Protein AF-L1J344-F1 (afdb_monomer)

Organism: Guillardia theta (strain CCMP2712) (NCBI:txid905079)

Solvent-accessible surface area (backbone atoms only — not comparable to full-atom values): 8219 Å² total; per-residue (Å²): 120,67,66,66,52,52,54,51,51,50,53,50,50,53,50,49,53,51,52,51,54,51,49,51,52,59,55,47,50,47,55,64,52,53,49,93,68,76,55,72,88,52,54,84,76,50,54,73,70,54,52,52,51,52,54,54,49,49,53,52,51,50,54,50,27,61,75,70,73,47,77,80,53,57,80,90,65,82,80,90,56,69,63,43,78,48,71,35,85,59,71,72,42,82,40,84,48,98,93,44,78,44,75,43,42,59,72,40,75,47,81,43,49,40,86,75,51,47,64,62,60,53,70,48,78,77,77,77,78,76,79,85,127

pLDDT: mean 85.21, std 11.21, range [50.75, 98.12]

InterPro domains:
  IPR005339 GINS complex, subunit Psf1 [PTHR12914] (3-123)
  IPR005339 GINS complex, subunit Psf1 [cd11710] (1-69)
  IPR021151 GINS subunit, domain A [PF05916] (3-68)
  IPR036224 GINS, helical bundle-like domain superfamily [SSF158573] (3-80)
  IPR056783 DNA replication complex GINS protein PSF1, C-terminal domain [PF24997] (84-124)
  IPR056783 DNA replication complex GINS protein PSF1, C-terminal domain [cd21696] (82-123)

Secondary structure (DSSP, 8-state):
-HHHHHHHHHHHHHHHHHHHHHHHHHHHHHHHH-SSPPPHHHHTTS-HHHHHHHHHHHHHHHHHHHHHTS-TTS-SSPPS-SEEEEE-SS--EEEEETTEEEEE-TT-EEEEEHHHHHHHHHHSPPPPPPPP-

Mean predicted aligned error: 8.28 Å

Foldseek 3Di:
DVVVVVVVVVVVVVVCVVVVVVLVVLVVCCLLLVDLDDDPVCVVVDDPVSVVSSNVVSVVQVVVCVVVVHRPSFDPDDDPDQKDKDFAQDFPAWDQAPVGIDGRHHRDIDIHGCVRCVSVVSVDDPPDPDPDD

Sequence (133 aa):
LSLRHNCIERNKQCAIAYLKYRAEQILKLRWESGACEIPAYLQDRLHQNEIALAQQYDTMLTSYMTSLGHNLTLDLEPPSSTMITVRVLEDYGEFVTMDGTVNLTRNSTHHLRRAEVQHLIRQVEPPPPAPCR

Structure (mmCIF, N/CA/C/O backbone):
data_AF-L1J344-F1
#
_entry.id   AF-L1J344-F1
#
loop_
_atom_site.group_PDB
_atom_site.id
_atom_site.type_symbol
_atom_site.label_atom_id
_atom_site.label_alt_id
_atom_site.label_comp_id
_atom_site.label_asym_id
_atom_site.label_entity_id
_atom_site.label_seq_id
_atom_site.pdbx_PDB_ins_code
_atom_site.Cartn_x
_atom_site.Cartn_y
_atom_site.Cartn_z
_atom_site.occupancy
_atom_site.B_iso_or_equiv
_atom_site.auth_seq_id
_atom_site.auth_comp_id
_atom_site.auth_asym_id
_atom_site.auth_atom_id
_atom_site.pdbx_PDB_model_num
ATOM 1 N N . LEU A 1 1 ? -28.068 1.339 36.226 1.00 62.44 1 LEU A N 1
ATOM 2 C CA . LEU A 1 1 ? -26.760 1.942 35.855 1.00 62.44 1 LEU A CA 1
ATOM 3 C C . LEU A 1 1 ? -25.899 1.024 34.970 1.00 62.44 1 LEU A C 1
ATOM 5 O O . LEU A 1 1 ? -25.316 1.528 34.022 1.00 62.44 1 LEU A O 1
ATOM 9 N N . SER A 1 2 ? -25.897 -0.300 35.188 1.00 85.19 2 SER A N 1
ATOM 10 C CA . SER A 1 2 ? -25.139 -1.291 34.387 1.00 85.19 2 SER A CA 1
ATOM 11 C C . SER A 1 2 ? -25.502 -1.354 32.883 1.00 85.19 2 SER A C 1
ATOM 13 O O . SER A 1 2 ? -24.609 -1.388 32.043 1.00 85.19 2 SER A O 1
ATOM 15 N N . LEU A 1 3 ? -26.789 -1.271 32.506 1.00 92.25 3 LEU A N 1
ATOM 16 C CA . LEU A 1 3 ? -27.201 -1.424 31.097 1.00 92.25 3 LEU A CA 1
ATOM 17 C C . LEU A 1 3 ? -26.610 -0.353 30.163 1.00 92.25 3 LEU A C 1
ATOM 19 O O . LEU A 1 3 ? -26.038 -0.687 29.131 1.00 92.25 3 LEU A O 1
ATOM 23 N N . ARG A 1 4 ? -26.697 0.932 30.539 1.00 95.00 4 ARG A N 1
ATOM 24 C CA . ARG A 1 4 ? -26.143 2.040 29.737 1.00 95.00 4 ARG A CA 1
ATOM 25 C C . ARG A 1 4 ? -24.633 1.895 29.552 1.00 95.00 4 ARG A C 1
ATOM 27 O O . ARG A 1 4 ? -24.133 2.144 28.461 1.00 95.00 4 ARG A O 1
ATOM 34 N N . HIS A 1 5 ? -23.932 1.492 30.609 1.00 95.19 5 HIS A N 1
ATOM 35 C CA . HIS A 1 5 ? -22.498 1.239 30.560 1.00 95.19 5 HIS A CA 1
ATOM 36 C C . HIS A 1 5 ? -22.167 0.121 29.557 1.00 95.19 5 HIS A C 1
ATOM 38 O O . HIS A 1 5 ? -21.403 0.360 28.626 1.00 95.19 5 HIS A O 1
ATOM 44 N N . ASN A 1 6 ? -22.842 -1.030 29.651 1.00 95.81 6 ASN A N 1
ATOM 45 C CA . ASN A 1 6 ? -22.641 -2.160 28.736 1.00 95.81 6 ASN A CA 1
ATOM 46 C C . ASN A 1 6 ? -22.957 -1.814 27.270 1.00 95.81 6 ASN A C 1
ATOM 48 O O . ASN A 1 6 ? -22.237 -2.232 26.365 1.00 95.81 6 ASN A O 1
ATOM 52 N N . CYS A 1 7 ? -24.008 -1.029 27.011 1.00 96.25 7 CYS A N 1
ATOM 53 C CA . CYS A 1 7 ? -24.328 -0.577 25.654 1.00 96.25 7 CYS A CA 1
ATOM 54 C C . CYS A 1 7 ? -23.214 0.304 25.066 1.00 96.25 7 CYS A C 1
ATOM 56 O O . CYS A 1 7 ? -22.844 0.132 23.905 1.00 96.25 7 CYS A O 1
ATOM 58 N N . ILE A 1 8 ? -22.655 1.222 25.863 1.00 96.50 8 ILE A N 1
ATOM 59 C CA . ILE A 1 8 ? -21.536 2.072 25.433 1.00 96.50 8 ILE A CA 1
ATOM 60 C C . ILE A 1 8 ? -20.293 1.220 25.168 1.00 96.50 8 ILE A C 1
ATOM 62 O O . ILE A 1 8 ? -19.635 1.412 24.147 1.00 96.50 8 ILE A O 1
ATOM 66 N N . GLU A 1 9 ? -19.985 0.260 26.042 1.00 96.50 9 GLU A N 1
ATOM 67 C CA . GLU A 1 9 ? -18.848 -0.640 25.844 1.00 96.50 9 GLU A CA 1
ATOM 68 C C . GLU A 1 9 ? -18.974 -1.457 24.560 1.00 96.50 9 GLU A C 1
ATOM 70 O O . GLU A 1 9 ? -18.013 -1.544 23.794 1.00 96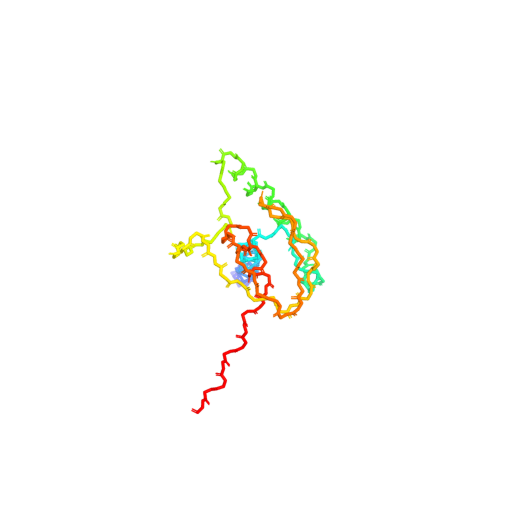.50 9 GLU A O 1
ATOM 75 N N . ARG A 1 10 ? -20.167 -1.987 24.272 1.00 96.56 10 ARG A N 1
ATOM 76 C CA . ARG A 1 10 ? -20.419 -2.735 23.039 1.00 96.56 10 ARG A CA 1
ATOM 77 C C . ARG A 1 10 ? -20.257 -1.861 21.798 1.00 96.56 10 ARG A C 1
ATOM 79 O O . ARG A 1 10 ? -19.571 -2.265 20.863 1.00 96.56 10 ARG A O 1
ATOM 86 N N . ASN A 1 11 ? -20.811 -0.648 21.804 1.00 97.75 11 ASN A N 1
ATOM 87 C CA . ASN A 1 11 ? -20.644 0.290 20.691 1.00 97.75 11 ASN A CA 1
ATOM 88 C C . ASN A 1 11 ? -19.169 0.657 20.479 1.00 97.75 11 ASN A C 1
ATOM 90 O O . ASN A 1 11 ? -18.695 0.664 19.344 1.00 97.75 11 ASN A O 1
ATOM 94 N N . LYS A 1 12 ? -18.425 0.895 21.568 1.00 97.94 12 LYS A N 1
ATOM 95 C CA . LYS A 1 12 ? -16.980 1.159 21.535 1.00 97.94 12 LYS A CA 1
ATOM 96 C C . LYS A 1 12 ? -16.221 -0.006 20.897 1.00 97.94 12 LYS A C 1
ATOM 98 O O . LYS A 1 12 ? -15.404 0.216 20.011 1.00 97.94 12 LYS A O 1
ATOM 103 N N . GLN A 1 13 ? -16.498 -1.239 21.319 1.00 97.69 13 GLN A N 1
ATOM 104 C CA . GLN A 1 13 ? -15.850 -2.434 20.773 1.00 97.69 13 GLN A CA 1
ATOM 105 C C . GLN A 1 13 ? -16.129 -2.600 19.276 1.00 97.69 13 GLN A C 1
ATOM 107 O O . GLN A 1 13 ? -15.193 -2.811 18.509 1.00 97.69 13 GLN A O 1
ATOM 112 N N . CYS A 1 14 ? -17.386 -2.450 18.848 1.00 97.56 14 CYS A N 1
ATOM 113 C CA . CYS A 1 14 ? -17.751 -2.537 17.434 1.00 97.56 14 CYS A CA 1
ATOM 114 C C . CYS A 1 14 ? -17.066 -1.448 16.593 1.00 97.56 14 CYS A C 1
ATOM 116 O O . CYS A 1 14 ? -16.532 -1.750 15.527 1.00 97.56 14 CYS A O 1
ATOM 118 N N . ALA A 1 15 ? -17.024 -0.205 17.086 1.00 97.62 15 ALA A N 1
ATOM 119 C CA . ALA A 1 15 ? -16.362 0.900 16.397 1.00 97.62 15 ALA A CA 1
ATOM 120 C C . ALA A 1 15 ? -14.848 0.673 16.264 1.00 97.62 15 ALA A C 1
ATOM 122 O O . ALA A 1 15 ? -14.297 0.830 15.177 1.00 97.62 15 ALA A O 1
ATOM 123 N N . ILE A 1 16 ? -14.178 0.250 17.342 1.00 97.75 16 ILE A N 1
ATOM 124 C CA . ILE A 1 16 ? -12.738 -0.048 17.320 1.00 97.75 16 ILE A CA 1
ATOM 125 C C . ILE A 1 16 ? -12.438 -1.213 16.376 1.00 97.75 16 ILE A C 1
ATOM 127 O O . ILE A 1 16 ? -11.489 -1.128 15.604 1.00 97.75 16 ILE A O 1
ATOM 131 N N . ALA A 1 17 ? -13.239 -2.281 16.409 1.00 98.12 17 ALA A N 1
ATOM 132 C CA . ALA A 1 17 ? -13.048 -3.432 15.531 1.00 98.12 17 ALA A CA 1
ATOM 133 C C . ALA A 1 17 ? -13.140 -3.031 14.051 1.00 98.12 17 ALA A C 1
ATOM 135 O O . ALA A 1 17 ? -12.270 -3.399 13.264 1.00 98.12 17 ALA A O 1
ATOM 136 N N . TYR A 1 18 ? -14.145 -2.224 13.692 1.00 96.62 18 TYR A N 1
ATOM 137 C CA . TYR A 1 18 ? -14.292 -1.700 12.336 1.00 96.62 18 TYR A CA 1
ATOM 138 C C . TYR A 1 18 ? -13.109 -0.814 11.930 1.00 96.62 18 TYR A C 1
ATOM 140 O O . TYR A 1 18 ? -12.512 -1.039 10.880 1.00 96.62 18 TYR A O 1
ATOM 148 N N . LEU A 1 19 ? -12.742 0.163 12.766 1.00 96.38 19 LEU A N 1
ATOM 149 C CA . LEU A 1 19 ? -11.643 1.087 12.471 1.00 96.38 19 LEU A CA 1
ATOM 150 C C . LEU A 1 19 ? -10.304 0.358 12.338 1.00 96.38 19 LEU A C 1
ATOM 152 O O . LEU A 1 19 ? -9.542 0.652 11.423 1.00 96.38 19 LEU A O 1
ATOM 156 N N . LYS A 1 20 ? -10.039 -0.623 13.208 1.00 96.44 20 LYS A N 1
ATOM 157 C CA . LYS A 1 20 ? -8.838 -1.457 13.136 1.00 96.44 20 LYS A CA 1
ATOM 158 C C . LYS A 1 20 ? -8.798 -2.246 11.830 1.00 96.44 20 LYS A C 1
ATOM 160 O O . LYS A 1 20 ? -7.811 -2.154 11.112 1.00 96.44 20 LYS A O 1
ATOM 165 N N . TYR A 1 21 ? -9.870 -2.972 11.511 1.00 96.44 21 TYR A N 1
ATOM 166 C CA . TYR A 1 21 ? -9.943 -3.751 10.275 1.00 96.44 21 TYR A CA 1
ATOM 167 C C . TYR A 1 21 ? -9.747 -2.863 9.044 1.00 96.44 21 TYR A C 1
ATOM 169 O O . TYR A 1 21 ? -8.984 -3.189 8.139 1.00 96.44 21 TYR A O 1
ATOM 177 N N . ARG A 1 22 ? -10.404 -1.701 9.026 1.00 94.19 22 ARG A N 1
ATOM 178 C CA . ARG A 1 22 ? -10.293 -0.745 7.928 1.00 94.19 22 ARG A CA 1
ATOM 179 C C . ARG A 1 22 ? -8.873 -0.194 7.785 1.00 94.19 22 ARG A C 1
ATOM 181 O O . ARG A 1 22 ? -8.366 -0.157 6.668 1.00 94.19 22 ARG A O 1
ATOM 188 N N . ALA A 1 23 ? -8.212 0.155 8.889 1.00 93.62 23 ALA A N 1
ATOM 189 C CA . ALA A 1 23 ? -6.808 0.558 8.877 1.00 93.62 23 ALA A CA 1
ATOM 190 C C . ALA A 1 23 ? -5.899 -0.565 8.352 1.00 93.62 23 ALA A C 1
ATOM 192 O O . ALA A 1 23 ? -5.057 -0.310 7.500 1.00 93.62 23 ALA A O 1
ATOM 193 N N . GLU A 1 24 ? -6.104 -1.813 8.782 1.00 94.50 24 GLU A N 1
ATOM 194 C CA . GLU A 1 24 ? -5.347 -2.968 8.280 1.00 94.50 24 GLU A CA 1
ATOM 195 C C . GLU A 1 24 ? -5.499 -3.144 6.764 1.00 94.50 24 GLU A C 1
ATOM 197 O O . GLU A 1 24 ? -4.503 -3.381 6.088 1.00 94.50 24 GLU A O 1
ATOM 202 N N . GLN A 1 25 ? -6.705 -2.965 6.208 1.00 91.38 25 GLN A N 1
ATOM 203 C CA . GLN A 1 25 ? -6.907 -3.009 4.754 1.00 91.38 25 GLN A CA 1
ATOM 204 C C . GLN A 1 25 ? -6.159 -1.882 4.033 1.00 91.38 25 GLN A C 1
ATOM 206 O O . GLN A 1 25 ? -5.516 -2.129 3.017 1.00 91.38 25 GLN A O 1
ATOM 211 N N . ILE A 1 26 ? -6.189 -0.659 4.569 1.00 89.81 26 ILE A N 1
ATOM 212 C CA . ILE A 1 26 ? -5.464 0.482 3.990 1.00 89.81 26 ILE A CA 1
ATOM 213 C C . ILE A 1 26 ? -3.956 0.220 3.985 1.00 89.81 26 ILE A C 1
ATOM 215 O O . ILE A 1 26 ? -3.286 0.451 2.981 1.00 89.81 26 ILE A O 1
ATOM 219 N N . LEU A 1 27 ? -3.419 -0.303 5.087 1.00 89.94 27 LEU A N 1
ATOM 220 C CA . LEU A 1 27 ? -2.007 -0.659 5.176 1.00 89.94 27 LEU A CA 1
ATOM 221 C C . LEU A 1 27 ? -1.658 -1.821 4.243 1.00 89.94 27 LEU A C 1
ATOM 223 O O . LEU A 1 27 ? -0.595 -1.812 3.635 1.00 89.94 27 LEU A O 1
ATOM 227 N N . LYS A 1 28 ? -2.552 -2.798 4.075 1.00 88.50 28 LYS A N 1
ATOM 228 C CA . LYS A 1 28 ? -2.361 -3.919 3.149 1.00 88.50 28 LYS A CA 1
ATOM 229 C C . LYS A 1 28 ? -2.189 -3.445 1.703 1.00 88.50 28 LYS A C 1
ATOM 231 O O . LYS A 1 28 ? -1.275 -3.917 1.032 1.00 88.50 28 LYS A O 1
ATOM 236 N N . LEU A 1 29 ? -2.973 -2.452 1.268 1.00 84.50 29 LEU A N 1
ATOM 237 C CA . LEU A 1 29 ? -2.846 -1.855 -0.071 1.00 84.50 29 LEU A CA 1
ATOM 238 C C . LEU A 1 29 ? -1.428 -1.338 -0.341 1.00 84.50 29 LEU A C 1
ATOM 240 O O . LEU A 1 29 ? -0.922 -1.471 -1.453 1.00 84.50 29 LEU A O 1
ATOM 244 N N . ARG A 1 30 ? -0.755 -0.791 0.680 1.00 84.81 30 ARG A N 1
ATOM 245 C CA . ARG A 1 30 ? 0.626 -0.307 0.550 1.00 84.81 30 ARG A CA 1
ATOM 246 C C . ARG A 1 30 ? 1.611 -1.423 0.186 1.00 84.81 30 ARG A C 1
ATOM 248 O O . ARG A 1 30 ? 2.563 -1.173 -0.558 1.00 84.81 30 ARG A O 1
ATOM 255 N N . TRP A 1 31 ? 1.391 -2.624 0.716 1.00 84.56 31 TRP A N 1
ATOM 256 C CA . TRP A 1 31 ? 2.231 -3.801 0.481 1.00 84.56 31 TRP A CA 1
ATOM 257 C C . TRP A 1 31 ? 1.893 -4.509 -0.834 1.00 84.56 31 TRP A C 1
ATOM 259 O O . TRP A 1 31 ? 2.797 -5.019 -1.490 1.00 84.56 31 TRP A O 1
ATOM 269 N N . GLU A 1 32 ? 0.625 -4.494 -1.249 1.00 81.06 32 GLU A N 1
ATOM 270 C CA . GLU A 1 32 ? 0.172 -5.091 -2.512 1.00 81.06 32 GLU A CA 1
ATOM 271 C C . GLU A 1 32 ? 0.610 -4.259 -3.726 1.00 81.06 32 GLU A C 1
ATOM 273 O O . GLU A 1 32 ? 1.238 -4.780 -4.647 1.00 81.06 32 GLU A O 1
ATOM 278 N N . SER A 1 33 ? 0.360 -2.947 -3.701 1.00 72.44 33 SER A N 1
ATOM 279 C CA . SER A 1 33 ? 0.640 -2.067 -4.842 1.00 72.44 33 SER A CA 1
ATOM 280 C C . SER A 1 33 ? 2.130 -1.771 -5.028 1.00 72.44 33 SER A C 1
ATOM 282 O O . SER A 1 33 ? 2.545 -1.355 -6.107 1.00 72.44 33 SER A O 1
ATOM 284 N N . GLY A 1 34 ? 2.959 -1.940 -3.988 1.00 65.94 34 GLY A N 1
ATOM 285 C CA . GLY A 1 34 ? 4.402 -1.647 -4.000 1.00 65.94 34 GLY A CA 1
ATOM 286 C C . GLY A 1 34 ? 4.759 -0.154 -4.110 1.00 65.94 34 GLY A C 1
ATOM 287 O O . GLY A 1 34 ? 5.769 0.268 -3.539 1.00 65.94 34 GLY A O 1
ATOM 288 N N . ALA A 1 35 ? 3.914 0.646 -4.763 1.00 62.00 35 ALA A N 1
ATOM 289 C CA . ALA A 1 35 ? 4.009 2.090 -4.918 1.00 62.00 35 ALA A CA 1
ATOM 290 C C . ALA A 1 35 ? 3.378 2.860 -3.741 1.00 62.00 35 ALA A C 1
ATOM 292 O O . ALA A 1 35 ? 2.488 2.371 -3.046 1.00 62.00 35 ALA A O 1
ATOM 293 N N . CYS A 1 36 ? 3.882 4.078 -3.536 1.00 54.56 36 CYS A N 1
ATOM 294 C CA . CYS A 1 36 ? 3.509 5.023 -2.478 1.00 54.56 36 CYS A CA 1
ATOM 295 C C . CYS A 1 36 ? 2.069 5.566 -2.624 1.00 54.56 36 CYS A C 1
ATOM 297 O O . CYS A 1 36 ? 1.479 6.042 -1.656 1.00 54.56 36 CYS A O 1
ATOM 299 N N . GLU A 1 37 ? 1.466 5.467 -3.810 1.00 65.56 37 GLU A N 1
ATOM 300 C CA . GLU A 1 37 ? 0.218 6.168 -4.102 1.00 65.56 37 GLU A CA 1
ATOM 301 C C . GLU A 1 37 ? -1.007 5.260 -4.004 1.00 65.56 37 GLU A C 1
ATOM 303 O O . GLU A 1 37 ? -1.129 4.232 -4.672 1.00 65.56 37 GLU A O 1
ATOM 308 N N . ILE A 1 38 ? -1.953 5.682 -3.164 1.00 74.19 38 ILE A N 1
ATOM 309 C CA . ILE A 1 38 ? -3.300 5.124 -3.131 1.00 74.19 38 ILE A CA 1
ATOM 310 C C . ILE A 1 38 ? -3.950 5.408 -4.494 1.00 74.19 38 ILE A C 1
ATOM 312 O O . ILE A 1 38 ? -4.028 6.583 -4.875 1.00 74.19 38 ILE A O 1
ATOM 316 N N . PRO A 1 39 ? -4.462 4.389 -5.208 1.00 77.25 39 PRO A N 1
ATOM 317 C CA . PRO A 1 39 ? -5.097 4.588 -6.503 1.00 77.25 39 PRO A CA 1
ATOM 318 C C . PRO A 1 39 ? -6.206 5.642 -6.449 1.00 77.25 39 PRO A C 1
ATOM 320 O O . PRO A 1 39 ? -7.001 5.652 -5.508 1.00 77.25 39 PRO A O 1
ATOM 323 N N . ALA A 1 40 ? -6.300 6.492 -7.475 1.00 77.06 40 ALA A N 1
ATOM 324 C CA 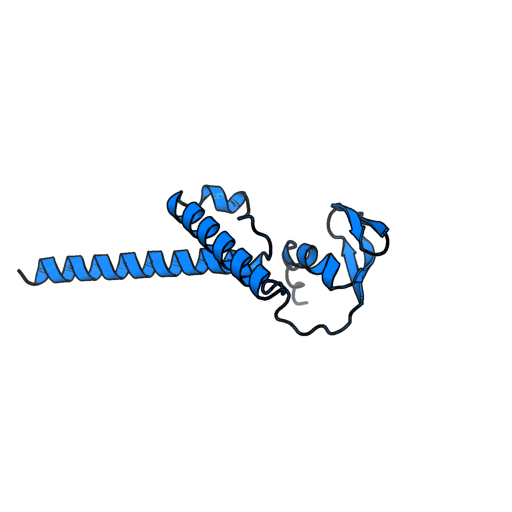. ALA A 1 40 ? -7.253 7.608 -7.513 1.00 77.06 40 ALA A CA 1
ATOM 325 C C . ALA A 1 40 ? -8.705 7.169 -7.237 1.00 77.06 40 ALA A C 1
ATOM 327 O O . ALA A 1 40 ? -9.417 7.820 -6.482 1.00 77.06 40 ALA A O 1
ATOM 328 N 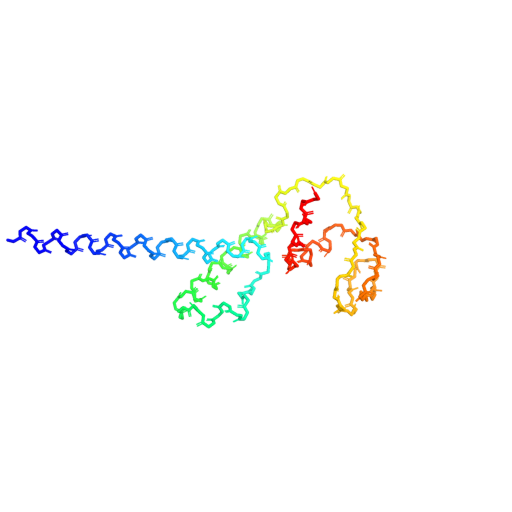N . TYR A 1 41 ? -9.114 6.000 -7.746 1.00 79.19 41 TYR A N 1
ATOM 329 C CA . TYR A 1 41 ? -10.459 5.452 -7.527 1.00 79.19 41 TYR A CA 1
ATOM 330 C C . TYR A 1 41 ? -10.761 5.077 -6.061 1.00 79.19 41 TYR A C 1
ATOM 332 O O . TYR A 1 41 ? -11.928 4.935 -5.685 1.00 79.19 41 TYR A O 1
ATOM 340 N N . LEU A 1 42 ? -9.733 4.886 -5.227 1.00 80.88 42 LEU A N 1
ATOM 341 C CA . LEU A 1 42 ? -9.880 4.642 -3.790 1.00 80.88 42 LEU A CA 1
ATOM 342 C C . LEU A 1 42 ? -9.838 5.932 -2.976 1.00 80.88 42 LEU A C 1
ATOM 344 O O . LEU A 1 42 ? -10.420 5.950 -1.892 1.00 80.88 42 LEU A O 1
ATOM 348 N N . GLN A 1 43 ? -9.198 6.992 -3.479 1.00 80.69 43 GLN A N 1
ATOM 349 C CA . GLN A 1 43 ? -9.063 8.263 -2.759 1.00 80.69 43 GLN A CA 1
ATOM 350 C C . GLN A 1 43 ? -10.432 8.857 -2.404 1.00 80.69 43 GLN A C 1
ATOM 352 O O . GLN A 1 43 ? -10.641 9.249 -1.259 1.00 80.69 43 GLN A O 1
ATOM 357 N N . ASP A 1 44 ? -11.402 8.780 -3.319 1.00 85.75 44 ASP A N 1
ATOM 358 C CA . ASP A 1 44 ? -12.780 9.245 -3.090 1.00 85.75 44 ASP A CA 1
ATOM 359 C C . ASP A 1 44 ? -13.527 8.456 -1.997 1.00 85.75 44 ASP A C 1
ATOM 361 O O . ASP A 1 44 ? -14.539 8.910 -1.462 1.00 85.75 44 ASP A O 1
ATOM 365 N N . ARG A 1 45 ? -13.051 7.251 -1.657 1.00 86.94 45 ARG A N 1
ATOM 366 C CA . ARG A 1 45 ? -13.667 6.354 -0.664 1.00 86.94 45 ARG A CA 1
ATOM 367 C C . ARG A 1 45 ? -12.980 6.400 0.702 1.00 86.94 45 ARG A C 1
ATOM 369 O O . ARG A 1 45 ? -13.406 5.679 1.615 1.00 86.94 45 ARG A O 1
ATOM 376 N N . LEU A 1 46 ? -11.920 7.193 0.842 1.00 88.81 46 LEU A N 1
ATOM 377 C CA . LEU A 1 46 ? -11.119 7.322 2.056 1.00 88.81 46 LEU A CA 1
ATOM 378 C C . LEU A 1 46 ? -11.448 8.621 2.780 1.00 88.81 46 LEU A C 1
ATOM 380 O O . LEU A 1 46 ? -11.575 9.686 2.182 1.00 88.81 46 LEU A O 1
ATOM 384 N N . HIS A 1 47 ? -11.552 8.541 4.103 1.00 92.25 47 HIS A N 1
ATOM 385 C CA . HIS A 1 47 ? -11.672 9.746 4.913 1.00 92.25 47 HIS A CA 1
ATOM 386 C C . HIS A 1 47 ? -10.308 10.453 5.023 1.00 92.25 47 HIS A C 1
ATOM 388 O O . HIS A 1 47 ? -9.265 9.804 5.006 1.00 92.25 47 HIS A O 1
ATOM 394 N N . GLN A 1 48 ? -10.284 11.772 5.233 1.00 91.62 48 GLN A N 1
ATOM 395 C CA . GLN A 1 48 ? -9.035 12.552 5.348 1.00 91.62 48 GLN A CA 1
ATOM 396 C C . GLN A 1 48 ? -8.065 11.990 6.405 1.00 91.62 48 GLN A C 1
ATOM 398 O O . GLN A 1 48 ? -6.862 11.906 6.177 1.00 91.62 48 GLN A O 1
ATOM 403 N N . ASN A 1 49 ? -8.597 11.528 7.540 1.00 92.69 49 ASN A N 1
ATOM 404 C CA . ASN A 1 49 ? -7.807 10.888 8.602 1.00 92.69 49 ASN A CA 1
ATOM 405 C C . ASN A 1 49 ? -7.138 9.579 8.152 1.00 92.69 49 ASN A C 1
ATOM 407 O O . ASN A 1 49 ? -6.063 9.239 8.633 1.00 92.69 49 ASN A O 1
ATOM 411 N N . GLU A 1 50 ? -7.773 8.839 7.246 1.00 92.44 50 GLU A N 1
ATOM 412 C CA . GLU A 1 50 ? -7.250 7.580 6.709 1.00 92.44 50 GLU A CA 1
ATOM 413 C C . GLU A 1 50 ? -6.130 7.839 5.707 1.00 92.44 50 GLU A C 1
ATOM 415 O O . GLU A 1 50 ? -5.113 7.150 5.725 1.00 92.44 50 GLU A O 1
ATOM 420 N N . ILE A 1 51 ? -6.284 8.888 4.896 1.00 90.31 51 ILE A N 1
ATOM 421 C CA . ILE A 1 51 ? -5.237 9.375 3.993 1.00 90.31 51 ILE A CA 1
ATOM 422 C C . ILE A 1 51 ? -4.013 9.811 4.807 1.00 90.31 51 ILE A C 1
ATOM 424 O O . ILE A 1 51 ? -2.899 9.379 4.521 1.00 90.31 51 ILE A O 1
ATOM 428 N N . ALA A 1 52 ? -4.216 10.596 5.869 1.00 92.25 52 ALA A N 1
ATOM 429 C CA . ALA A 1 52 ? -3.135 11.015 6.759 1.00 92.25 52 ALA A CA 1
ATOM 430 C C . ALA A 1 52 ? -2.439 9.818 7.437 1.00 92.25 52 ALA A C 1
ATOM 432 O O . ALA A 1 52 ? -1.212 9.793 7.530 1.00 92.25 52 ALA A O 1
ATOM 433 N N . LEU A 1 53 ? -3.200 8.805 7.869 1.00 91.94 53 LEU A N 1
ATOM 434 C CA . LEU A 1 53 ? -2.650 7.567 8.430 1.00 91.94 53 LEU A CA 1
ATOM 435 C C . LEU A 1 53 ? -1.776 6.825 7.412 1.00 91.94 53 LEU A C 1
ATOM 437 O O . LEU A 1 53 ? -0.672 6.402 7.753 1.00 91.94 53 LEU A O 1
ATOM 441 N N . ALA A 1 54 ? -2.235 6.700 6.166 1.00 90.50 54 ALA A N 1
ATOM 442 C CA . ALA A 1 54 ? -1.472 6.051 5.106 1.00 90.50 54 ALA A CA 1
ATOM 443 C C . ALA A 1 54 ? -0.166 6.803 4.790 1.00 90.50 54 ALA A C 1
ATOM 445 O O . ALA A 1 54 ? 0.887 6.179 4.691 1.00 90.50 54 ALA A O 1
ATOM 446 N N . GLN A 1 55 ? -0.210 8.136 4.714 1.00 90.88 55 GLN A N 1
ATOM 447 C CA . GLN A 1 55 ? 0.967 8.983 4.470 1.00 90.88 55 GLN A CA 1
ATOM 448 C C . GLN A 1 55 ? 2.004 8.896 5.600 1.00 90.88 55 GLN A C 1
ATOM 450 O O . GLN A 1 55 ? 3.207 8.795 5.350 1.00 90.88 55 GLN A O 1
ATOM 455 N N . GLN A 1 56 ? 1.551 8.904 6.858 1.00 93.75 56 GLN A N 1
ATOM 456 C CA . GLN A 1 56 ? 2.432 8.736 8.017 1.00 93.75 56 GLN A CA 1
ATOM 457 C C . GLN A 1 56 ? 3.085 7.353 8.026 1.00 93.75 56 GLN A C 1
ATOM 459 O O . GLN A 1 56 ? 4.286 7.236 8.277 1.00 93.75 56 GLN A O 1
ATOM 464 N N . TYR A 1 57 ? 2.308 6.311 7.723 1.00 93.06 57 TYR A N 1
ATOM 465 C CA . TYR A 1 57 ? 2.828 4.954 7.629 1.00 93.06 57 TYR A CA 1
ATOM 466 C C . TYR A 1 57 ? 3.861 4.818 6.508 1.00 93.06 57 TYR A C 1
ATOM 468 O O . TYR A 1 57 ? 4.919 4.235 6.727 1.00 93.06 57 TYR A O 1
ATOM 476 N N . ASP A 1 58 ? 3.600 5.397 5.335 1.00 90.88 58 ASP A N 1
ATOM 477 C CA . ASP A 1 58 ? 4.541 5.370 4.216 1.00 90.88 58 ASP A CA 1
ATOM 478 C C . ASP A 1 58 ? 5.856 6.092 4.545 1.00 90.88 58 ASP A C 1
ATOM 480 O O . ASP A 1 58 ? 6.936 5.568 4.268 1.00 90.88 58 ASP A O 1
ATOM 484 N N . THR A 1 59 ? 5.780 7.235 5.231 1.00 92.62 59 THR A N 1
ATOM 485 C CA . THR A 1 59 ? 6.967 7.963 5.708 1.00 92.62 59 THR A CA 1
ATOM 486 C C . THR A 1 59 ? 7.802 7.097 6.657 1.00 92.62 59 THR A C 1
ATOM 488 O O . THR A 1 59 ? 9.024 7.004 6.520 1.00 92.62 59 THR A O 1
ATOM 491 N N . MET A 1 60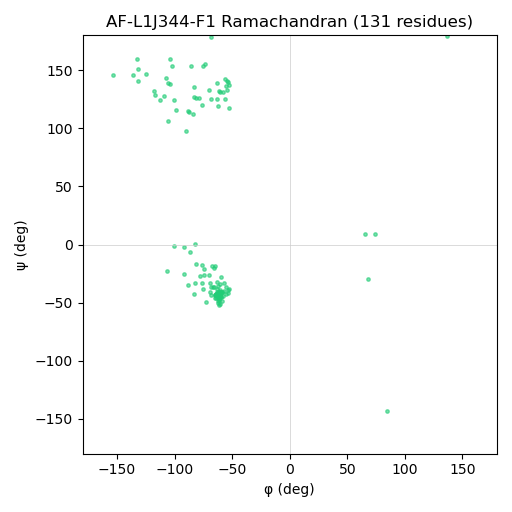 ? 7.145 6.422 7.606 1.00 93.94 60 MET A N 1
ATOM 492 C CA . MET A 1 60 ? 7.801 5.528 8.563 1.00 93.94 60 MET A CA 1
ATOM 493 C C . MET A 1 60 ? 8.434 4.317 7.869 1.00 93.94 60 MET A C 1
ATOM 495 O O . MET A 1 60 ? 9.586 3.978 8.142 1.00 93.94 60 MET A O 1
ATOM 499 N N . LEU A 1 61 ? 7.700 3.684 6.953 1.00 91.94 61 LEU A N 1
ATOM 500 C CA . LEU A 1 61 ? 8.172 2.527 6.202 1.00 91.94 61 LEU A CA 1
ATOM 501 C C . LEU A 1 61 ? 9.365 2.896 5.318 1.00 91.94 61 LEU A C 1
ATOM 503 O O . LEU A 1 61 ? 10.359 2.177 5.299 1.00 91.94 61 LEU A O 1
ATOM 507 N N . THR A 1 62 ? 9.300 4.037 4.634 1.00 90.69 62 THR A N 1
ATOM 508 C CA . THR A 1 62 ? 10.394 4.544 3.800 1.00 90.69 62 THR A CA 1
ATOM 509 C C . THR A 1 62 ? 11.637 4.816 4.635 1.00 90.69 62 THR A C 1
ATOM 511 O O . THR A 1 62 ? 12.709 4.332 4.287 1.00 90.69 62 THR A O 1
ATOM 514 N N . SER A 1 63 ? 11.499 5.484 5.786 1.00 94.75 63 SER A N 1
ATOM 515 C CA . SER A 1 63 ? 12.614 5.699 6.718 1.00 94.75 63 SER A CA 1
ATOM 516 C C . SER A 1 63 ? 13.258 4.382 7.170 1.00 94.75 63 SER A C 1
ATOM 518 O O . SER A 1 63 ? 14.486 4.281 7.230 1.00 94.75 63 SER A O 1
ATOM 520 N N . TYR A 1 64 ? 12.447 3.355 7.431 1.00 94.31 64 TYR A N 1
ATOM 521 C CA . TYR A 1 64 ? 12.935 2.028 7.794 1.00 94.31 64 TYR A CA 1
ATOM 522 C C . TYR A 1 64 ? 13.649 1.319 6.634 1.00 94.31 64 TYR A C 1
ATOM 524 O O . TYR A 1 64 ? 14.732 0.773 6.819 1.00 94.31 64 TYR A O 1
ATOM 532 N N . MET A 1 65 ? 13.103 1.371 5.419 1.00 92.81 65 MET A N 1
ATOM 533 C CA . MET A 1 65 ? 13.756 0.802 4.234 1.00 92.81 65 MET A CA 1
ATOM 534 C C . MET A 1 65 ? 15.081 1.504 3.923 1.00 92.81 65 MET A C 1
ATOM 536 O O . MET A 1 65 ? 16.057 0.848 3.562 1.00 92.81 65 MET A O 1
ATOM 540 N N . THR A 1 66 ? 15.147 2.825 4.110 1.00 92.31 66 THR A N 1
ATOM 541 C CA . THR A 1 66 ? 16.386 3.593 3.953 1.00 92.31 66 THR A CA 1
ATOM 542 C C . THR A 1 66 ? 17.436 3.190 4.984 1.00 92.31 66 THR A C 1
ATOM 544 O O . THR A 1 66 ? 18.593 3.012 4.614 1.00 92.31 66 THR A O 1
ATOM 547 N N . SER A 1 67 ? 17.062 3.014 6.256 1.00 95.56 67 SER A N 1
ATOM 548 C CA . SER A 1 67 ? 18.017 2.597 7.292 1.00 95.56 67 SER A CA 1
ATOM 549 C C . SER A 1 67 ? 18.489 1.153 7.116 1.00 95.56 67 SER A C 1
ATOM 551 O O . SER A 1 67 ? 19.646 0.850 7.397 1.00 95.56 67 SER A O 1
ATOM 553 N N . LEU A 1 68 ? 17.622 0.279 6.601 1.00 94.25 68 LEU A N 1
ATOM 554 C CA . LEU A 1 68 ? 17.953 -1.101 6.256 1.00 94.25 68 LEU A CA 1
ATOM 555 C C . LEU A 1 68 ? 18.801 -1.205 4.973 1.00 94.25 68 LEU A C 1
ATOM 557 O O . LEU A 1 68 ? 19.517 -2.185 4.791 1.00 94.25 68 LEU A O 1
ATOM 561 N N . GLY A 1 69 ? 18.699 -0.228 4.066 1.00 90.75 69 GLY A N 1
ATOM 562 C CA . GLY A 1 69 ? 19.334 -0.260 2.743 1.00 90.75 69 GLY A CA 1
ATOM 563 C C . GLY A 1 69 ? 18.666 -1.216 1.746 1.00 90.75 69 GLY A C 1
ATOM 564 O O . GLY A 1 69 ? 19.202 -1.448 0.663 1.00 90.75 69 GLY A O 1
ATOM 565 N N . HIS A 1 70 ? 17.498 -1.766 2.086 1.00 85.69 70 HIS A N 1
ATOM 566 C CA . HIS A 1 70 ? 16.769 -2.721 1.257 1.00 85.69 70 HIS A CA 1
ATOM 567 C C . HIS A 1 70 ? 15.296 -2.341 1.138 1.00 85.69 70 HIS A C 1
ATOM 569 O O . HIS A 1 70 ? 14.656 -1.931 2.107 1.00 85.69 70 HIS A O 1
ATOM 575 N N . ASN A 1 71 ? 14.746 -2.524 -0.062 1.00 84.25 71 ASN A N 1
ATOM 576 C CA . ASN A 1 71 ? 13.331 -2.316 -0.310 1.00 84.25 71 ASN A CA 1
ATOM 577 C C . ASN A 1 71 ? 12.544 -3.581 0.067 1.00 84.25 71 ASN A C 1
ATOM 579 O O . ASN A 1 71 ? 12.674 -4.624 -0.571 1.00 84.25 71 ASN A O 1
ATOM 583 N N . LEU A 1 72 ? 11.738 -3.468 1.121 1.00 84.56 72 LEU A N 1
ATOM 584 C CA . LEU A 1 72 ? 10.946 -4.566 1.675 1.00 84.56 72 LEU A CA 1
ATOM 585 C C . LEU A 1 72 ? 9.644 -4.810 0.921 1.00 84.56 72 LEU A C 1
ATOM 587 O O . LEU A 1 72 ? 9.034 -5.859 1.094 1.00 84.56 72 LEU A O 1
ATOM 591 N N . THR A 1 73 ? 9.199 -3.853 0.107 1.00 82.69 73 THR A N 1
ATOM 592 C CA . THR A 1 73 ? 7.947 -3.988 -0.638 1.00 82.69 73 THR A CA 1
ATOM 593 C C . THR A 1 73 ? 8.125 -4.798 -1.914 1.00 82.69 73 THR A C 1
ATOM 595 O O . THR A 1 73 ? 7.148 -4.988 -2.623 1.00 82.69 73 THR A O 1
ATOM 598 N N . LEU A 1 74 ? 9.328 -5.299 -2.218 1.00 78.00 74 LEU A N 1
ATOM 599 C CA . LEU A 1 74 ? 9.599 -6.184 -3.357 1.00 78.00 74 LEU A CA 1
ATOM 600 C C . LEU A 1 74 ? 8.955 -7.575 -3.185 1.00 78.00 74 LEU A C 1
ATOM 602 O O . LEU A 1 74 ? 8.204 -7.818 -2.242 1.00 78.00 74 LEU A O 1
ATOM 606 N N . ASP A 1 75 ? 9.119 -8.458 -4.175 1.00 70.25 75 ASP A N 1
ATOM 607 C CA . ASP A 1 75 ? 8.418 -9.749 -4.215 1.00 70.25 75 ASP A CA 1
ATOM 608 C C . ASP A 1 75 ? 8.762 -10.653 -3.034 1.00 70.25 75 ASP A C 1
ATOM 610 O O . ASP A 1 75 ? 9.924 -10.879 -2.710 1.00 70.25 75 ASP A O 1
ATOM 614 N N . LEU A 1 76 ? 7.702 -11.193 -2.431 1.00 72.25 76 LEU A N 1
ATOM 615 C CA . LEU A 1 76 ? 7.759 -12.227 -1.399 1.00 72.25 76 LEU A CA 1
ATOM 616 C C . LEU A 1 76 ? 8.061 -13.609 -1.998 1.00 72.25 76 LEU A C 1
ATOM 618 O O . LEU A 1 76 ? 8.451 -14.524 -1.275 1.00 72.25 76 LEU A O 1
ATOM 622 N N . GLU A 1 77 ? 7.870 -13.769 -3.311 1.00 78.12 77 GLU A N 1
ATOM 623 C CA . GLU A 1 77 ? 8.171 -15.006 -4.022 1.00 78.12 77 GLU A CA 1
ATOM 624 C C . GLU A 1 77 ? 9.656 -15.084 -4.396 1.00 78.12 77 GLU A C 1
ATOM 626 O O . GLU A 1 77 ? 10.222 -14.112 -4.908 1.00 78.12 77 GLU A O 1
ATOM 631 N N . PRO A 1 78 ? 10.301 -16.247 -4.198 1.00 80.38 78 PRO A N 1
ATOM 632 C CA . PRO A 1 78 ? 11.688 -16.421 -4.592 1.00 80.38 78 PRO A CA 1
ATOM 633 C C . PRO A 1 78 ? 11.835 -16.289 -6.119 1.00 80.38 78 PRO A C 1
ATOM 635 O O . PRO A 1 78 ? 11.016 -16.824 -6.875 1.00 80.38 78 PRO A O 1
ATOM 638 N N . PRO A 1 79 ? 12.889 -15.615 -6.609 1.00 77.06 79 PRO A N 1
ATOM 639 C CA . PRO A 1 79 ? 13.103 -15.469 -8.040 1.00 77.06 79 PRO A CA 1
ATOM 640 C C . PRO A 1 79 ? 13.462 -16.822 -8.667 1.00 77.06 79 PRO A C 1
ATOM 642 O O . PRO A 1 79 ? 14.434 -17.462 -8.271 1.00 77.06 79 PRO A O 1
ATOM 645 N N . SER A 1 80 ? 12.707 -17.241 -9.685 1.00 80.56 80 SER A N 1
ATOM 646 C CA . SER A 1 80 ? 13.036 -18.433 -10.484 1.00 80.56 80 SER A CA 1
ATOM 647 C C . SER A 1 80 ? 14.178 -18.184 -11.476 1.00 80.56 80 SER A C 1
ATOM 649 O O . SER A 1 80 ? 14.964 -19.082 -11.759 1.00 80.56 80 SER A O 1
ATOM 651 N N . SER A 1 81 ? 14.268 -16.961 -12.005 1.00 83.50 81 SER A N 1
ATOM 652 C CA . SER A 1 81 ? 15.273 -16.512 -12.968 1.00 83.50 81 SER A CA 1
ATOM 653 C C . SER A 1 81 ? 15.478 -15.002 -12.836 1.00 83.50 81 SER A C 1
ATOM 655 O O . SER A 1 81 ? 14.534 -14.259 -12.557 1.00 83.50 81 SER A O 1
ATOM 657 N N . THR A 1 82 ? 16.711 -14.539 -13.052 1.00 85.50 82 THR A N 1
ATOM 658 C CA . THR A 1 82 ? 17.072 -13.110 -13.032 1.00 85.50 82 THR A CA 1
ATOM 659 C C . THR A 1 82 ? 16.464 -12.345 -14.209 1.00 85.50 82 THR A C 1
ATOM 661 O O . THR A 1 82 ? 16.038 -11.200 -14.051 1.00 85.50 82 THR A O 1
ATOM 664 N N . MET A 1 83 ? 16.399 -12.984 -15.378 1.00 88.19 83 MET A N 1
ATOM 665 C CA . MET A 1 83 ? 15.790 -12.428 -16.585 1.00 88.19 83 MET A CA 1
ATOM 666 C C . MET A 1 83 ? 14.439 -13.085 -16.847 1.00 88.19 83 MET A C 1
ATOM 668 O O . MET A 1 83 ? 14.302 -14.306 -16.704 1.00 88.19 83 MET A O 1
ATOM 672 N N . ILE A 1 84 ? 13.459 -12.283 -17.258 1.00 89.88 84 ILE A N 1
ATOM 673 C CA . ILE A 1 84 ? 12.115 -12.745 -17.606 1.00 89.88 84 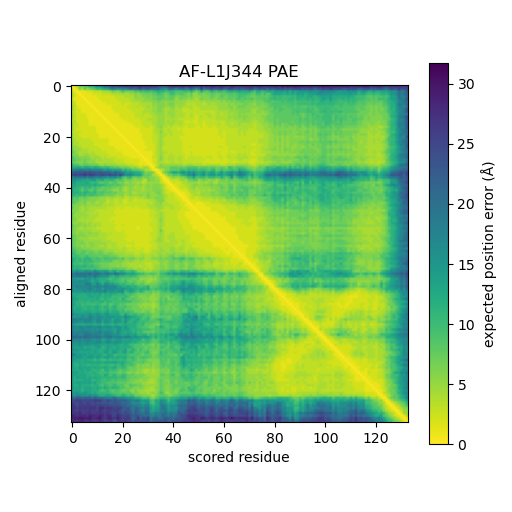ILE A CA 1
ATOM 674 C C . ILE A 1 84 ? 11.667 -12.159 -18.942 1.00 89.88 84 ILE A C 1
ATOM 676 O O . ILE A 1 84 ? 12.069 -11.065 -19.338 1.00 89.88 84 ILE A O 1
ATOM 680 N N . THR A 1 85 ? 10.816 -12.903 -19.642 1.00 91.06 85 THR A N 1
ATOM 681 C CA . THR A 1 85 ? 10.174 -12.435 -20.871 1.00 91.06 85 THR A CA 1
ATOM 682 C C . THR A 1 85 ? 8.776 -11.945 -20.529 1.00 91.06 85 THR A C 1
ATOM 684 O O . THR A 1 85 ? 7.936 -12.728 -20.088 1.00 91.06 85 THR A O 1
ATOM 687 N N . VAL A 1 86 ? 8.534 -10.652 -20.721 1.00 89.38 86 VAL A N 1
ATOM 688 C CA . VAL A 1 86 ? 7.250 -10.001 -20.444 1.00 89.38 86 VAL A CA 1
ATOM 689 C C . VAL A 1 86 ? 6.539 -9.662 -21.745 1.00 89.38 86 VAL A C 1
ATOM 691 O O . VAL A 1 86 ? 7.176 -9.290 -22.732 1.00 89.38 86 VAL A O 1
ATOM 694 N N . ARG A 1 87 ? 5.210 -9.787 -21.745 1.00 91.50 87 ARG A N 1
ATOM 695 C CA . ARG A 1 87 ? 4.346 -9.326 -22.832 1.00 91.50 87 ARG A CA 1
ATOM 696 C C . ARG A 1 87 ? 3.560 -8.115 -22.361 1.00 91.50 87 ARG A C 1
ATOM 698 O O . ARG A 1 87 ? 2.897 -8.174 -21.331 1.00 91.50 87 ARG A O 1
ATOM 705 N N . VAL A 1 88 ? 3.617 -7.047 -23.140 1.00 91.56 88 VAL A N 1
ATOM 706 C CA . VAL A 1 88 ? 2.953 -5.783 -22.829 1.00 91.56 88 VAL A CA 1
ATOM 707 C C . VAL A 1 88 ? 1.465 -5.886 -23.171 1.00 91.56 88 VAL A C 1
ATOM 709 O O . VAL A 1 88 ? 1.102 -6.255 -24.293 1.00 91.56 88 VAL A O 1
ATOM 712 N N . LEU A 1 89 ? 0.598 -5.582 -22.202 1.00 88.88 89 LEU A N 1
ATOM 713 C CA . LEU A 1 89 ? -0.860 -5.598 -22.388 1.00 88.88 89 LEU A CA 1
ATOM 714 C C . LEU A 1 89 ? -1.400 -4.253 -22.887 1.00 88.88 89 LEU A C 1
ATOM 716 O O . LEU A 1 89 ? -2.324 -4.232 -23.704 1.00 88.88 89 LEU A O 1
ATOM 720 N N . GLU A 1 90 ? -0.791 -3.156 -22.439 1.00 87.12 90 GLU A N 1
ATOM 721 C CA . GLU A 1 90 ? -1.187 -1.774 -22.723 1.00 87.12 90 GLU A CA 1
ATOM 722 C C . GLU A 1 90 ? 0.046 -0.930 -23.058 1.00 87.12 90 GLU A C 1
ATOM 724 O O . GLU A 1 90 ? 1.127 -1.183 -22.529 1.00 87.12 90 GLU A O 1
ATOM 729 N N . ASP A 1 91 ? -0.105 0.047 -23.955 1.00 87.88 91 ASP A N 1
ATOM 730 C CA . ASP A 1 91 ? 0.991 0.936 -24.350 1.00 87.88 91 ASP A CA 1
ATOM 731 C C . ASP A 1 91 ? 1.482 1.756 -23.147 1.00 87.88 91 ASP A C 1
ATOM 733 O O . ASP A 1 91 ? 0.723 2.534 -22.572 1.00 87.88 91 ASP A O 1
ATOM 737 N N . TYR A 1 92 ? 2.758 1.593 -22.789 1.00 84.56 92 TYR A N 1
ATOM 738 C CA . TYR A 1 92 ? 3.398 2.323 -21.687 1.00 84.56 92 TYR A CA 1
ATOM 739 C C . TYR A 1 92 ? 4.371 3.400 -22.200 1.00 84.56 92 TYR A C 1
ATOM 741 O O . TYR A 1 92 ? 4.633 4.385 -21.513 1.00 84.56 92 TYR A O 1
ATOM 749 N N . GLY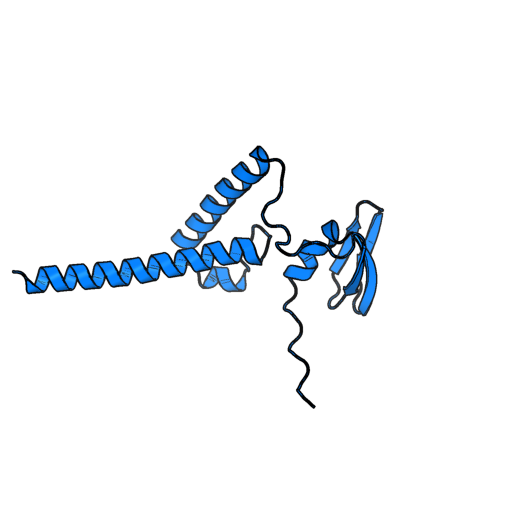 A 1 93 ? 4.870 3.256 -23.434 1.00 87.06 93 GLY A N 1
ATOM 750 C CA . GLY A 1 93 ? 5.823 4.188 -24.039 1.00 87.06 93 GLY A CA 1
ATOM 751 C C . GLY A 1 93 ? 7.270 3.888 -23.643 1.00 87.06 93 GLY A C 1
ATOM 752 O O . GLY A 1 93 ? 7.665 2.727 -23.531 1.00 87.06 93 GLY A O 1
ATOM 753 N N . GLU A 1 94 ? 8.086 4.926 -23.457 1.00 88.81 94 GLU A N 1
ATOM 754 C CA . GLU A 1 94 ? 9.514 4.776 -23.152 1.00 88.81 94 GLU A CA 1
ATOM 755 C C . GLU A 1 94 ? 9.758 4.356 -21.694 1.00 88.81 94 GLU A C 1
ATOM 757 O O . GLU A 1 94 ? 9.418 5.066 -20.749 1.00 88.81 94 GLU A O 1
ATOM 762 N N . PHE A 1 95 ? 10.402 3.202 -21.514 1.00 87.62 95 PHE A N 1
ATOM 763 C CA . PHE A 1 95 ? 10.803 2.650 -20.227 1.00 87.62 95 PHE A CA 1
ATOM 764 C C . PHE A 1 95 ?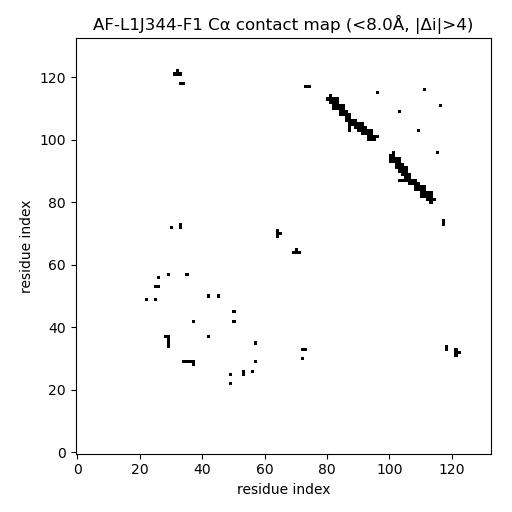 12.327 2.648 -20.093 1.00 87.62 95 PHE A C 1
ATOM 766 O O . PHE A 1 95 ? 13.045 2.081 -20.921 1.00 87.62 95 PHE A O 1
ATOM 773 N N . VAL A 1 96 ? 12.832 3.276 -19.034 1.00 86.94 96 VAL A N 1
ATOM 774 C CA . VAL A 1 96 ? 14.271 3.377 -18.777 1.00 86.94 96 VAL A CA 1
ATOM 775 C C . VAL A 1 96 ? 14.733 2.152 -17.994 1.00 86.94 96 VAL A C 1
ATOM 777 O O . VAL A 1 96 ? 14.358 1.957 -16.841 1.00 86.94 96 VAL A O 1
ATOM 780 N N . THR A 1 97 ? 15.564 1.341 -18.638 1.00 86.31 97 THR A N 1
ATOM 781 C CA . THR A 1 97 ? 16.213 0.151 -18.071 1.00 86.31 97 THR A CA 1
ATOM 782 C C . THR A 1 97 ? 17.681 0.484 -17.786 1.00 86.31 97 THR A C 1
ATOM 784 O O . THR A 1 97 ? 18.236 1.400 -18.395 1.00 86.31 97 THR A O 1
ATOM 787 N N . MET A 1 98 ? 18.360 -0.273 -16.919 1.00 82.62 98 MET A N 1
ATOM 788 C CA . MET A 1 98 ? 19.808 -0.114 -16.699 1.00 82.62 98 MET A CA 1
ATOM 789 C C . MET A 1 98 ? 20.628 -0.332 -17.980 1.00 82.62 98 MET A C 1
ATOM 791 O O . MET A 1 98 ? 21.702 0.244 -18.135 1.00 82.62 98 MET A O 1
ATOM 795 N N . ASP A 1 99 ? 20.106 -1.142 -18.904 1.00 81.62 99 ASP A N 1
ATOM 796 C CA . ASP A 1 99 ? 20.743 -1.482 -20.179 1.00 81.62 99 ASP A CA 1
ATOM 797 C C . ASP A 1 99 ? 20.335 -0.529 -21.334 1.00 81.62 99 ASP A C 1
ATOM 799 O O . ASP A 1 99 ? 20.835 -0.663 -22.451 1.00 81.62 99 ASP A O 1
ATOM 803 N N . GLY A 1 100 ? 19.450 0.448 -21.079 1.00 86.75 100 GLY A N 1
ATOM 804 C CA . GLY A 1 100 ? 19.007 1.455 -22.052 1.00 86.75 100 GLY A CA 1
ATOM 805 C C . GLY A 1 100 ? 17.499 1.735 -22.038 1.00 86.75 100 GLY A C 1
ATOM 806 O O . GLY A 1 100 ? 16.736 1.149 -21.272 1.00 86.75 100 GLY A O 1
ATOM 807 N N . THR A 1 101 ? 17.052 2.646 -22.904 1.00 88.38 101 THR A N 1
ATOM 808 C CA . THR A 1 101 ? 15.623 2.963 -23.062 1.00 88.38 101 THR A CA 1
ATOM 809 C C . THR A 1 101 ? 14.956 1.958 -23.998 1.00 88.38 101 THR A C 1
ATOM 811 O O . THR A 1 101 ? 15.404 1.754 -25.127 1.00 88.38 101 THR A O 1
ATOM 814 N N . VAL A 1 102 ? 13.866 1.343 -23.543 1.00 89.31 102 VAL A N 1
ATOM 815 C CA . VAL A 1 102 ? 13.069 0.367 -24.295 1.00 89.31 102 VAL A CA 1
ATOM 816 C C . VAL A 1 102 ? 11.665 0.924 -24.485 1.00 89.31 102 VAL A C 1
ATOM 818 O O . VAL A 1 102 ? 11.051 1.383 -23.530 1.00 89.31 102 VAL A O 1
ATOM 821 N N . ASN A 1 103 ? 11.136 0.876 -25.706 1.00 90.00 103 ASN A N 1
ATOM 822 C CA . ASN A 1 103 ? 9.762 1.298 -25.967 1.00 90.00 103 ASN A CA 1
ATOM 823 C C . ASN A 1 103 ? 8.798 0.115 -25.779 1.00 90.00 103 ASN A C 1
ATOM 825 O O . ASN A 1 103 ? 8.875 -0.869 -26.518 1.00 90.00 103 ASN A O 1
ATOM 829 N N . LEU A 1 104 ? 7.919 0.215 -24.784 1.00 90.25 104 LEU A N 1
ATOM 830 C CA . LEU A 1 104 ? 6.908 -0.778 -24.437 1.00 90.25 104 LEU A CA 1
ATOM 831 C C . LEU A 1 104 ? 5.611 -0.477 -25.200 1.00 90.25 104 LEU A C 1
ATOM 833 O O . LEU A 1 104 ? 4.802 0.357 -24.780 1.00 90.25 104 LEU A O 1
ATOM 837 N N . THR A 1 105 ? 5.418 -1.175 -26.320 1.00 91.44 105 THR A N 1
ATOM 838 C CA . THR A 1 105 ? 4.223 -1.072 -27.167 1.00 91.44 105 THR A CA 1
ATOM 839 C C . THR A 1 105 ? 3.272 -2.247 -26.952 1.00 91.44 105 THR A C 1
ATOM 841 O O . THR A 1 105 ? 3.663 -3.347 -26.570 1.00 91.44 105 THR A O 1
ATOM 844 N N . ARG A 1 106 ? 1.982 -2.056 -27.205 1.00 91.56 106 ARG A N 1
ATOM 845 C CA . ARG A 1 106 ? 0.948 -3.061 -26.979 1.00 91.56 106 ARG A CA 1
ATOM 846 C C . ARG A 1 106 ? 1.242 -4.336 -27.768 1.00 91.56 106 ARG A C 1
ATOM 848 O O . ARG A 1 106 ? 1.445 -4.305 -28.979 1.00 91.56 106 ARG A O 1
ATOM 855 N N . ASN A 1 107 ? 1.167 -5.478 -27.084 1.00 89.81 107 ASN A N 1
ATOM 856 C CA . ASN A 1 107 ? 1.487 -6.813 -27.599 1.00 89.81 107 ASN A CA 1
ATOM 857 C C . ASN A 1 107 ? 2.958 -7.053 -27.976 1.00 89.81 107 ASN A C 1
ATOM 859 O O . ASN A 1 107 ? 3.251 -8.116 -28.529 1.00 89.81 107 ASN A O 1
ATOM 863 N N . SER A 1 108 ? 3.886 -6.145 -27.665 1.00 91.81 108 SER A N 1
ATOM 864 C CA . SER A 1 108 ? 5.312 -6.439 -27.796 1.00 91.81 108 SER A CA 1
ATOM 865 C C . SER A 1 108 ? 5.780 -7.393 -26.692 1.00 91.81 108 SER A C 1
ATOM 867 O O . SER A 1 108 ? 5.183 -7.498 -25.613 1.00 91.81 108 SER A O 1
ATOM 869 N N . THR A 1 109 ? 6.862 -8.117 -26.971 1.00 93.31 109 THR A N 1
ATOM 870 C CA . THR A 1 109 ? 7.532 -8.987 -26.000 1.00 93.31 109 THR A CA 1
ATOM 871 C C . THR A 1 109 ? 8.943 -8.486 -25.756 1.00 93.31 109 THR A C 1
ATOM 873 O O . THR A 1 109 ? 9.701 -8.316 -26.711 1.00 93.31 109 THR A O 1
ATOM 876 N N . HIS A 1 110 ? 9.309 -8.301 -24.491 1.00 91.50 110 HIS A N 1
ATOM 877 C CA . HIS A 1 110 ? 10.631 -7.825 -24.092 1.00 91.50 110 HIS A CA 1
ATOM 878 C C . HIS A 1 110 ? 11.280 -8.795 -23.113 1.00 91.50 110 HIS A C 1
ATOM 880 O O . HIS A 1 110 ? 10.602 -9.431 -22.307 1.00 91.50 110 HIS A O 1
ATOM 886 N N . HIS A 1 111 ? 12.603 -8.899 -23.189 1.00 91.38 111 HIS A N 1
ATOM 887 C CA . HIS A 1 111 ? 13.408 -9.681 -22.262 1.00 91.38 111 HIS A CA 1
ATOM 888 C C . HIS A 1 111 ? 14.137 -8.717 -21.329 1.00 91.38 111 HIS A C 1
ATOM 890 O O . HIS A 1 111 ? 15.041 -8.010 -21.766 1.00 91.38 111 HIS A O 1
ATOM 896 N N . LEU A 1 112 ? 13.680 -8.636 -20.080 1.00 90.69 112 LEU A N 1
ATOM 897 C CA . LEU A 1 112 ? 14.096 -7.619 -19.113 1.00 90.69 112 LEU A CA 1
ATOM 898 C C . LEU A 1 112 ? 14.438 -8.272 -17.771 1.00 90.69 112 LEU A C 1
ATOM 900 O O . LEU A 1 112 ? 14.003 -9.392 -17.470 1.00 90.69 112 LEU A O 1
ATOM 904 N N . ARG A 1 113 ? 15.213 -7.570 -16.938 1.00 89.00 113 ARG A N 1
ATOM 905 C CA . ARG A 1 113 ? 15.537 -8.057 -15.594 1.00 89.00 113 ARG A CA 1
ATOM 906 C C . ARG A 1 113 ? 14.281 -7.984 -14.744 1.00 89.00 113 ARG A C 1
ATOM 908 O O . ARG A 1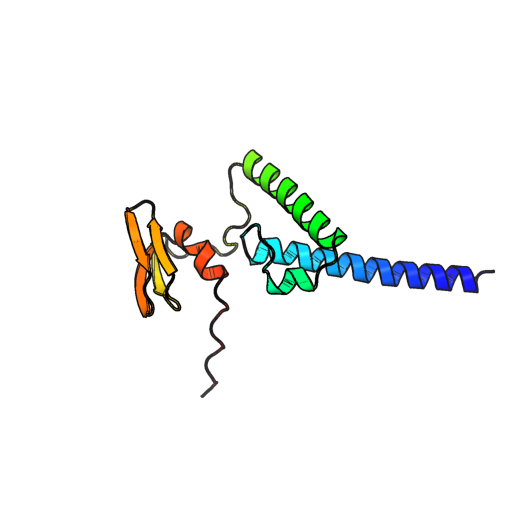 113 ? 13.620 -6.947 -14.691 1.00 89.00 113 ARG A O 1
ATOM 915 N N . ARG A 1 114 ? 13.983 -9.061 -14.013 1.00 86.31 114 ARG A N 1
ATOM 916 C CA . ARG A 1 114 ? 12.779 -9.133 -13.171 1.00 86.31 114 ARG A CA 1
ATOM 917 C C . ARG A 1 114 ? 12.682 -7.951 -12.208 1.00 86.31 114 ARG A C 1
ATOM 919 O O . ARG A 1 114 ? 11.611 -7.379 -12.072 1.00 86.31 114 ARG A O 1
ATOM 926 N N . ALA A 1 115 ? 13.804 -7.558 -11.602 1.00 83.12 115 ALA A N 1
ATOM 927 C CA . ALA A 1 115 ? 13.863 -6.464 -10.635 1.00 83.12 115 ALA A CA 1
ATOM 928 C C . ALA A 1 115 ? 13.341 -5.121 -11.184 1.00 83.12 115 ALA A C 1
ATOM 930 O O . ALA A 1 115 ? 12.750 -4.352 -10.433 1.00 83.12 115 ALA A O 1
ATOM 931 N N . GLU A 1 116 ? 13.529 -4.847 -12.476 1.00 84.62 116 GLU A N 1
ATOM 932 C CA . GLU A 1 116 ? 13.156 -3.567 -13.089 1.00 84.62 116 GLU A CA 1
ATOM 933 C C . GLU A 1 116 ? 11.676 -3.537 -13.458 1.00 84.62 116 GLU A C 1
ATOM 935 O O . GLU A 1 116 ? 10.995 -2.557 -13.187 1.00 84.62 116 GLU A O 1
ATOM 940 N N . VAL A 1 117 ? 11.150 -4.628 -14.016 1.00 85.69 117 VAL A N 1
ATOM 941 C CA . VAL A 1 117 ? 9.750 -4.709 -14.468 1.00 85.69 117 VAL A CA 1
ATOM 942 C C . VAL A 1 117 ? 8.770 -5.121 -13.369 1.00 85.69 117 VAL A C 1
ATOM 944 O O . VAL A 1 117 ? 7.560 -5.095 -13.578 1.00 85.69 117 VAL A O 1
ATOM 947 N N . GLN A 1 118 ? 9.271 -5.484 -12.186 1.00 81.38 118 GLN A N 1
ATOM 948 C CA . GLN A 1 118 ? 8.466 -6.020 -11.088 1.00 81.38 118 GLN A CA 1
ATOM 949 C C . GLN A 1 118 ? 7.299 -5.112 -10.684 1.00 81.38 118 GLN A C 1
ATOM 951 O O . GLN A 1 118 ? 6.194 -5.587 -10.425 1.00 81.38 118 GLN A O 1
ATOM 956 N N . HIS A 1 119 ? 7.547 -3.804 -10.619 1.00 79.19 119 HIS A N 1
ATOM 957 C CA . HIS A 1 119 ? 6.535 -2.826 -10.232 1.00 79.19 119 HIS A CA 1
ATOM 958 C C . HIS A 1 119 ? 5.401 -2.739 -11.264 1.00 79.19 119 HIS A C 1
ATOM 960 O O . HIS A 1 119 ? 4.243 -2.630 -10.873 1.00 79.19 119 HIS A O 1
ATOM 966 N N . LEU A 1 120 ? 5.713 -2.872 -12.558 1.00 82.81 120 LEU A N 1
ATOM 967 C CA . LEU A 1 120 ? 4.724 -2.864 -13.639 1.00 82.81 120 LEU A CA 1
ATOM 968 C C . LEU A 1 120 ? 3.853 -4.123 -13.612 1.00 82.81 120 LEU A C 1
ATOM 970 O O . LEU A 1 120 ? 2.641 -4.038 -13.774 1.00 82.81 120 LEU A O 1
ATOM 974 N N . ILE A 1 121 ? 4.449 -5.291 -13.347 1.00 84.00 121 ILE A N 1
ATOM 975 C CA . ILE A 1 121 ? 3.714 -6.566 -13.281 1.00 84.00 121 ILE A CA 1
ATOM 976 C C . ILE A 1 121 ? 2.645 -6.535 -12.180 1.00 84.00 121 ILE A C 1
ATOM 978 O O . ILE A 1 121 ? 1.578 -7.113 -12.352 1.00 84.00 121 ILE A O 1
ATOM 982 N N . ARG A 1 122 ? 2.904 -5.841 -11.067 1.00 78.50 122 ARG A N 1
ATOM 983 C CA . ARG A 1 122 ? 1.960 -5.734 -9.943 1.00 78.50 122 ARG A CA 1
ATOM 984 C C . ARG A 1 122 ? 0.824 -4.745 -10.155 1.00 78.50 122 ARG A C 1
ATOM 986 O O . ARG A 1 122 ? -0.218 -4.888 -9.527 1.00 78.50 122 ARG A O 1
ATOM 993 N N . GLN A 1 123 ? 1.038 -3.723 -10.979 1.00 75.69 123 GLN A N 1
ATOM 994 C CA . GLN A 1 123 ? -0.003 -2.743 -11.297 1.00 75.69 123 GLN A CA 1
ATOM 995 C C . GLN A 1 123 ? -1.100 -3.348 -12.175 1.00 75.69 123 GLN A C 1
ATOM 997 O O . GLN A 1 123 ? -2.238 -2.885 -12.154 1.00 75.69 123 GLN A O 1
ATOM 1002 N N . VAL A 1 124 ? -0.751 -4.373 -12.948 1.00 70.94 124 VAL A N 1
ATOM 1003 C CA . VAL A 1 124 ? -1.668 -5.057 -13.849 1.00 70.94 124 VAL A CA 1
ATOM 1004 C C . VAL A 1 124 ? -2.487 -6.073 -13.059 1.00 70.94 124 VAL A C 1
ATOM 1006 O O . VAL A 1 124 ? -1.943 -6.949 -12.387 1.00 70.94 124 VAL A O 1
ATOM 1009 N N . GLU A 1 125 ? -3.810 -5.971 -13.166 1.00 60.09 125 GLU A N 1
ATOM 1010 C CA . GLU A 1 125 ? -4.709 -6.988 -12.629 1.00 60.09 125 GLU A CA 1
ATOM 1011 C C . GLU A 1 125 ? -4.417 -8.335 -13.317 1.00 60.09 125 GLU A C 1
ATOM 1013 O O . GLU A 1 125 ? -4.298 -8.378 -14.549 1.00 60.09 125 GLU A O 1
ATOM 1018 N N . PRO A 1 126 ? -4.263 -9.444 -12.567 1.00 58.44 126 PRO A N 1
ATOM 1019 C CA . PRO A 1 126 ? -4.035 -10.744 -13.177 1.00 58.44 126 PRO A CA 1
ATOM 1020 C C . PRO A 1 126 ? -5.168 -11.047 -14.169 1.00 58.44 126 PRO A C 1
ATOM 1022 O O . PRO A 1 126 ? -6.336 -10.801 -13.854 1.00 58.44 126 PRO A O 1
ATOM 1025 N N . PRO A 1 127 ? -4.856 -11.572 -15.370 1.00 54.91 127 PRO A N 1
ATOM 1026 C CA . PRO A 1 127 ? -5.883 -11.871 -16.355 1.00 54.91 127 PRO A CA 1
ATOM 1027 C C . PRO A 1 127 ? -6.929 -12.814 -15.743 1.00 54.91 127 PRO A C 1
ATOM 1029 O O . PRO A 1 127 ? -6.556 -13.718 -14.983 1.00 54.91 127 PRO A O 1
ATOM 1032 N N . PRO A 1 128 ? -8.226 -12.635 -16.062 1.00 51.28 128 PRO A N 1
ATOM 1033 C CA . PRO A 1 128 ? -9.269 -13.503 -15.538 1.00 51.28 128 PRO A CA 1
ATOM 1034 C C . PRO A 1 128 ? -8.932 -14.965 -15.863 1.00 51.28 128 PRO A C 1
ATOM 1036 O O . PRO A 1 128 ? -8.429 -15.244 -16.960 1.00 51.28 128 PRO A O 1
ATOM 1039 N N . PRO A 1 129 ? -9.180 -15.905 -14.929 1.00 55.09 129 PRO A N 1
ATOM 1040 C CA . PRO A 1 129 ? -8.897 -17.312 -15.164 1.00 55.09 129 PRO A CA 1
ATOM 1041 C C . PRO A 1 129 ? -9.607 -17.758 -16.442 1.00 55.09 129 PRO A C 1
ATOM 1043 O O . PRO A 1 129 ? -10.777 -17.430 -16.659 1.00 55.09 129 PRO A O 1
ATOM 1046 N N . ALA A 1 130 ? -8.881 -18.470 -17.309 1.00 60.66 130 ALA A N 1
ATOM 1047 C CA . ALA A 1 130 ? -9.442 -18.975 -18.554 1.00 60.66 130 ALA A CA 1
ATOM 1048 C C . ALA A 1 130 ? -10.732 -19.759 -18.251 1.00 60.66 130 ALA A C 1
ATOM 1050 O O . ALA A 1 130 ? -10.749 -20.522 -17.279 1.00 60.66 130 ALA A O 1
ATOM 1051 N N . PRO A 1 131 ? -11.808 -19.590 -19.045 1.00 57.22 131 PRO A N 1
ATOM 1052 C CA . PRO A 1 131 ? -13.026 -20.354 -18.831 1.00 57.22 131 PRO A CA 1
ATOM 1053 C C . PRO A 1 131 ? -12.677 -21.843 -18.878 1.00 57.22 131 PRO A C 1
ATOM 1055 O O . PRO A 1 131 ? -12.053 -22.303 -19.840 1.00 57.22 131 PRO A O 1
ATOM 1058 N N . CYS A 1 132 ? -13.040 -22.574 -17.821 1.00 56.72 132 CYS A N 1
ATOM 1059 C CA . CYS A 1 132 ? -12.934 -24.027 -17.798 1.00 56.72 132 CYS A CA 1
ATOM 1060 C C . CYS A 1 132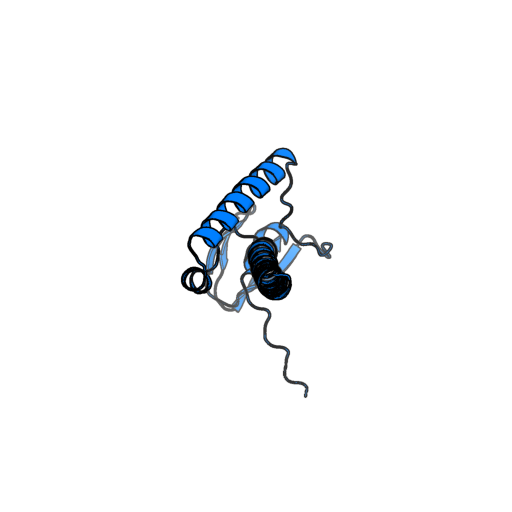 ? -13.656 -24.565 -19.040 1.00 56.72 132 CYS A C 1
ATOM 1062 O O . CYS A 1 132 ? -14.846 -24.297 -19.214 1.00 56.72 132 CYS A O 1
ATOM 1064 N N . ARG A 1 133 ? -12.912 -25.235 -19.926 1.00 50.75 133 ARG A N 1
ATOM 1065 C CA . ARG A 1 133 ? -13.482 -25.954 -21.071 1.00 50.75 133 ARG A CA 1
ATOM 1066 C C . ARG A 1 133 ? -14.313 -27.138 -20.608 1.00 50.75 133 ARG A C 1
ATOM 1068 O O . ARG A 1 133 ? -13.893 -27.785 -19.624 1.00 50.75 133 ARG A O 1
#

Radius of gyration: 21.0 Å; Cα contacts (8 Å, |Δi|>4): 89; chains: 1; bounding box: 48×38×64 Å

Nearest PDB structures (foldseek):
  8w7m-assembly1_A  TM=8.778E-01  e=5.274E-08  Saccharomyces cerevisiae S288C
  8kg8-assembly1_A  TM=8.656E-01  e=1.385E-07  Saccharomyces cerevisiae S288C
  8b9a-assembly1_C  TM=8.504E-01  e=2.319E-07  Saccharomyces cerevisiae
  8kg9-assembly1_A  TM=8.168E-01  e=6.930E-07  Saccharomyces cerevisiae S288C
  6hv9-assembly1_C  TM=8.618E-01  e=2.680E-06  Saccharomyces cerevisiae